Protein AF-A0A914PBW4-F1 (afdb_monomer_lite)

Sequence (146 aa):
MDLYISFDEEKPKYCQKALEAVRTKPTFVVHNIFEIMSKSPESVPECAFHDFKIIKDEEYPVLLEFDNFGETRKHATPEFLMALLLRQHLKAIKKEIGMKSKKIAFTTFDEFSDEEWNRVNMKLTEACEMVKIECEVFDLKKVRKL

Radius of gyration: 16.21 Å; chains: 1; bounding box: 38×40×38 Å

Structure (mmCIF, N/CA/C/O backbone):
data_AF-A0A914PBW4-F1
#
_entry.id   AF-A0A914PBW4-F1
#
loop_
_atom_site.group_PDB
_atom_site.id
_atom_site.type_symbol
_atom_site.label_atom_id
_atom_site.label_alt_id
_atom_site.label_comp_id
_atom_site.label_asym_id
_atom_site.label_entity_id
_atom_site.label_seq_id
_atom_site.pdbx_PDB_ins_code
_atom_site.Cartn_x
_atom_site.Cartn_y
_atom_site.Cartn_z
_atom_site.occupancy
_atom_site.B_iso_or_equiv
_atom_site.auth_seq_id
_atom_site.auth_comp_id
_atom_site.auth_asym_id
_atom_site.auth_atom_id
_atom_site.pdbx_PDB_model_num
ATOM 1 N N . MET A 1 1 ? 1.767 16.314 -12.046 1.00 62.47 1 MET A N 1
ATOM 2 C CA . MET A 1 1 ? 2.012 14.875 -11.874 1.00 62.47 1 MET A CA 1
ATOM 3 C C . MET A 1 1 ? 0.984 14.340 -10.899 1.00 62.47 1 MET A C 1
ATOM 5 O O . MET A 1 1 ? 0.984 14.769 -9.749 1.00 62.47 1 MET A O 1
ATOM 9 N N . ASP A 1 2 ? 0.090 13.479 -11.370 1.00 65.81 2 ASP A N 1
ATOM 10 C CA . ASP A 1 2 ? -0.858 12.759 -10.517 1.00 65.81 2 ASP A CA 1
ATOM 11 C C . ASP A 1 2 ? -0.317 11.357 -10.201 1.00 65.81 2 ASP A C 1
ATOM 13 O O . ASP A 1 2 ? 0.380 10.768 -11.024 1.00 65.81 2 ASP A O 1
ATOM 17 N N . LEU A 1 3 ? -0.656 10.814 -9.030 1.00 67.44 3 LEU A N 1
ATOM 18 C CA . LEU A 1 3 ? -0.360 9.431 -8.651 1.00 67.44 3 LEU A CA 1
ATOM 19 C C . LEU A 1 3 ? -1.657 8.747 -8.209 1.00 67.44 3 LEU A C 1
ATOM 21 O O . LEU A 1 3 ? -2.319 9.218 -7.282 1.00 67.44 3 LEU A O 1
ATOM 25 N N . TYR A 1 4 ? -2.000 7.640 -8.861 1.00 70.19 4 TYR A N 1
ATOM 26 C CA . TYR A 1 4 ? -3.131 6.781 -8.520 1.00 70.19 4 TYR A CA 1
ATOM 27 C C . TYR A 1 4 ? -2.606 5.433 -8.035 1.00 70.19 4 TYR A C 1
ATOM 29 O O . TYR A 1 4 ? -1.750 4.837 -8.681 1.00 70.19 4 TYR A O 1
ATOM 37 N N . ILE A 1 5 ? -3.122 4.947 -6.906 1.00 69.00 5 ILE A N 1
ATOM 38 C CA . ILE A 1 5 ? -2.759 3.639 -6.353 1.00 69.00 5 ILE A CA 1
ATOM 39 C C . ILE A 1 5 ? -4.058 2.852 -6.144 1.00 69.00 5 ILE A C 1
ATOM 41 O O . ILE A 1 5 ? -4.980 3.354 -5.498 1.00 69.00 5 ILE A O 1
ATOM 45 N N . SER A 1 6 ? -4.156 1.655 -6.727 1.00 64.81 6 SER A N 1
ATOM 46 C CA . SER A 1 6 ? -5.321 0.765 -6.636 1.00 64.81 6 SER A CA 1
ATOM 47 C C . SER A 1 6 ? -4.958 -0.570 -5.984 1.00 64.81 6 SER A C 1
ATOM 49 O O . SER A 1 6 ? -3.831 -1.050 -6.102 1.00 64.81 6 SER A O 1
ATOM 51 N N . PHE A 1 7 ? -5.945 -1.176 -5.324 1.00 61.09 7 PHE A N 1
ATOM 52 C CA . PHE A 1 7 ? -5.849 -2.502 -4.707 1.00 61.09 7 PHE A CA 1
ATOM 53 C C . PHE A 1 7 ? -6.410 -3.629 -5.579 1.00 61.09 7 PHE A C 1
ATOM 55 O O . PHE A 1 7 ? -6.274 -4.785 -5.203 1.00 61.09 7 PHE A O 1
ATOM 62 N N . ASP A 1 8 ? -7.105 -3.291 -6.665 1.00 56.06 8 ASP A N 1
ATOM 63 C CA . ASP A 1 8 ? -7.991 -4.216 -7.369 1.00 56.06 8 ASP A CA 1
ATOM 64 C C . ASP A 1 8 ? -8.079 -3.809 -8.851 1.00 56.06 8 ASP A C 1
ATOM 66 O O . ASP A 1 8 ? -8.481 -2.677 -9.160 1.00 56.06 8 ASP A O 1
ATOM 70 N N . GLU A 1 9 ? -7.651 -4.689 -9.760 1.00 51.84 9 GLU A N 1
ATOM 71 C CA . GLU A 1 9 ? -7.796 -4.509 -11.214 1.00 51.84 9 GLU A CA 1
ATOM 72 C C . GLU A 1 9 ? -9.257 -4.662 -11.665 1.00 51.84 9 GLU A C 1
ATOM 74 O O . GLU A 1 9 ? -9.669 -4.034 -12.645 1.00 51.84 9 GLU A O 1
ATOM 79 N N . GLU A 1 10 ? -10.077 -5.405 -10.912 1.00 49.19 10 GLU A N 1
ATOM 80 C CA . GLU A 1 10 ? -11.453 -5.755 -11.280 1.00 49.19 10 GLU A CA 1
ATOM 81 C C . GLU A 1 10 ? -12.468 -4.644 -10.985 1.00 49.19 10 GLU A C 1
ATOM 83 O O . GLU A 1 10 ? -13.655 -4.777 -11.294 1.00 49.19 10 GLU A O 1
ATOM 88 N N . LYS A 1 11 ? -12.031 -3.509 -10.417 1.00 50.69 11 LYS A N 1
ATOM 89 C CA . LYS A 1 11 ? -12.871 -2.316 -10.217 1.00 50.69 11 LYS A CA 1
ATOM 90 C C . LYS A 1 11 ? -12.621 -1.281 -11.314 1.00 50.69 11 LYS A C 1
ATOM 92 O O . LYS A 1 11 ? -11.927 -0.282 -11.081 1.00 50.69 11 LYS A O 1
ATOM 97 N N . PRO A 1 12 ? -13.275 -1.419 -12.485 1.00 48.75 12 PRO A N 1
ATOM 98 C CA . PRO A 1 12 ? -12.999 -0.612 -13.669 1.00 48.75 12 PRO A CA 1
ATOM 99 C C . PRO A 1 12 ? -13.144 0.891 -13.432 1.00 48.75 12 PRO A C 1
ATOM 101 O O . PRO A 1 12 ? -12.457 1.667 -14.076 1.00 48.75 12 PRO A O 1
ATOM 104 N N . LYS A 1 13 ? -13.965 1.345 -12.475 1.00 53.19 13 LYS A N 1
ATOM 105 C CA . LYS A 1 13 ? -14.195 2.782 -12.239 1.00 53.19 13 LYS A CA 1
ATOM 106 C C . LYS A 1 13 ? -12.944 3.551 -11.784 1.00 53.19 13 LYS A C 1
ATOM 108 O O . LYS A 1 13 ? -12.826 4.736 -12.099 1.00 53.19 13 LYS A O 1
ATOM 113 N N . TYR A 1 14 ? -12.040 2.921 -11.028 1.00 51.19 14 TYR A N 1
ATOM 114 C CA . TYR A 1 14 ? -10.806 3.572 -10.563 1.00 51.19 14 TYR A CA 1
ATOM 115 C C . TYR A 1 14 ? -9.692 3.457 -11.603 1.00 51.19 14 TYR A C 1
ATOM 117 O O . TYR A 1 14 ? -9.037 4.459 -11.890 1.00 51.19 14 TYR A O 1
ATOM 125 N N . CYS A 1 15 ? -9.568 2.290 -12.242 1.00 54.06 15 CYS A N 1
ATOM 126 C CA . CYS A 1 15 ? -8.673 2.083 -13.378 1.00 54.06 15 CYS A CA 1
ATOM 127 C C . CYS A 1 15 ? -9.019 3.030 -14.536 1.00 54.06 15 CYS A C 1
ATOM 129 O O . CYS A 1 15 ? -8.145 3.699 -15.064 1.00 54.06 15 CYS A O 1
ATOM 131 N N . GLN A 1 16 ? -10.298 3.196 -14.872 1.00 61.03 16 GLN A N 1
ATOM 132 C CA . GLN A 1 16 ? -10.745 4.033 -15.985 1.00 61.03 16 GLN A CA 1
ATOM 133 C C . GLN A 1 16 ? -10.451 5.520 -15.768 1.00 61.03 16 GLN A C 1
ATOM 135 O O . GLN A 1 16 ? -9.959 6.172 -16.680 1.00 61.03 16 GLN A O 1
ATOM 140 N N . LYS A 1 17 ? -10.663 6.056 -14.559 1.00 63.78 17 LYS A N 1
ATOM 141 C CA . LYS A 1 17 ? -10.291 7.449 -14.253 1.00 63.78 17 LYS A CA 1
ATOM 142 C C . LYS A 1 17 ? -8.786 7.679 -14.311 1.00 63.78 17 LYS A C 1
ATOM 144 O O . LYS A 1 17 ? -8.354 8.725 -14.785 1.00 63.78 17 LYS A O 1
ATOM 149 N N . ALA A 1 18 ? -8.000 6.720 -13.824 1.00 59.03 18 ALA A N 1
ATOM 150 C CA . ALA A 1 18 ? -6.549 6.788 -13.908 1.00 59.03 18 ALA A CA 1
ATOM 151 C C . ALA A 1 18 ? -6.092 6.738 -15.380 1.00 59.03 18 ALA A C 1
ATOM 153 O O . ALA A 1 18 ? -5.335 7.601 -15.810 1.00 59.03 18 ALA A O 1
ATOM 154 N N . LEU A 1 19 ? -6.650 5.824 -16.180 1.00 62.19 19 LEU A N 1
ATOM 155 C CA . LEU A 1 19 ? -6.394 5.695 -17.620 1.00 62.19 19 LEU A CA 1
ATOM 156 C C . LEU A 1 19 ? -6.827 6.935 -18.424 1.00 62.19 19 LEU A C 1
ATOM 158 O O . LEU A 1 19 ? -6.147 7.333 -19.367 1.00 62.19 19 LEU A O 1
ATOM 162 N N . GLU A 1 20 ? -7.939 7.576 -18.060 1.00 68.88 20 GLU A N 1
ATOM 163 C CA . GLU A 1 20 ? -8.378 8.851 -18.645 1.00 68.88 20 GLU A CA 1
ATOM 164 C C . GLU A 1 20 ? -7.439 10.006 -18.259 1.00 68.88 20 GLU A C 1
ATOM 166 O O . GLU A 1 20 ? -7.121 10.857 -19.093 1.00 68.88 20 GLU A O 1
ATOM 171 N N . ALA A 1 21 ? -6.945 10.025 -17.016 1.00 62.31 21 ALA A N 1
ATOM 172 C CA . ALA A 1 21 ? -6.000 11.032 -16.539 1.00 62.31 21 ALA A CA 1
ATOM 173 C C . ALA A 1 21 ? -4.629 10.924 -17.232 1.00 62.31 21 ALA A C 1
ATOM 175 O O . ALA A 1 21 ? -4.088 11.954 -17.637 1.00 62.31 21 ALA A O 1
ATOM 176 N N . VAL A 1 22 ? -4.122 9.705 -17.466 1.00 61.75 22 VAL A N 1
ATOM 177 C CA . VAL A 1 22 ? -2.872 9.445 -18.217 1.00 61.75 22 VAL A CA 1
ATOM 178 C C . VAL A 1 22 ? -2.898 10.091 -19.606 1.00 61.75 22 VAL A C 1
ATOM 180 O O . VAL A 1 22 ? -1.889 10.613 -20.070 1.00 61.75 22 VAL A O 1
ATOM 183 N N . ARG A 1 23 ? -4.067 10.149 -20.258 1.00 64.88 23 ARG A N 1
ATOM 184 C CA . ARG A 1 23 ? -4.215 10.757 -21.595 1.00 64.88 23 ARG A CA 1
ATOM 185 C C . ARG A 1 23 ? -4.149 12.283 -21.606 1.00 64.88 23 ARG A C 1
ATOM 187 O O . ARG A 1 23 ? -3.977 12.867 -22.671 1.00 64.88 23 ARG A O 1
ATOM 194 N N . THR A 1 24 ? -4.354 12.933 -20.464 1.00 68.31 24 THR A N 1
ATOM 195 C CA . THR A 1 24 ? -4.518 14.395 -20.390 1.00 68.31 24 THR A CA 1
ATOM 196 C C . THR A 1 24 ? -3.397 15.090 -19.631 1.00 68.31 24 THR A C 1
ATOM 198 O O . THR A 1 24 ? -3.200 16.292 -19.806 1.00 68.31 24 THR A O 1
ATOM 201 N N . LYS A 1 25 ? -2.647 14.359 -18.800 1.00 68.44 25 LYS A N 1
ATOM 202 C CA . LYS A 1 25 ? -1.523 14.889 -18.026 1.00 68.44 25 LYS A CA 1
ATOM 203 C C . LYS A 1 25 ? -0.590 13.771 -17.541 1.00 68.44 25 LYS A C 1
ATOM 205 O O . LYS A 1 25 ? -1.054 12.647 -17.352 1.00 68.44 25 LYS A O 1
ATOM 210 N N . PRO A 1 26 ? 0.678 14.099 -17.223 1.00 65.50 26 PRO A N 1
ATOM 211 C CA . PRO A 1 26 ? 1.605 13.204 -16.529 1.00 65.50 26 PRO A CA 1
ATOM 212 C C . PRO A 1 26 ? 0.964 12.546 -15.298 1.00 65.50 26 PRO A C 1
ATOM 214 O O . PRO A 1 26 ? 0.709 13.223 -14.291 1.00 65.50 26 PRO A O 1
ATOM 217 N N . THR A 1 27 ? 0.685 11.246 -15.391 1.00 65.50 27 THR A N 1
ATOM 218 C CA . THR A 1 27 ? -0.039 10.472 -14.378 1.00 65.50 27 THR A CA 1
ATOM 219 C C . THR A 1 27 ? 0.627 9.118 -14.208 1.00 65.50 27 THR A C 1
ATOM 221 O O . THR A 1 27 ? 0.804 8.410 -15.185 1.00 65.50 27 THR A O 1
ATOM 224 N N . PHE A 1 28 ? 0.942 8.743 -12.972 1.00 69.50 28 PHE A N 1
ATOM 225 C CA . PHE A 1 28 ? 1.432 7.409 -12.649 1.00 69.50 28 PHE A CA 1
ATOM 226 C C . PHE A 1 28 ? 0.324 6.586 -12.019 1.00 69.50 28 PHE A C 1
ATOM 228 O O . PHE A 1 28 ? -0.430 7.083 -11.176 1.00 69.50 28 PHE A O 1
ATOM 235 N N . VAL A 1 29 ? 0.243 5.320 -12.413 1.00 67.69 29 VAL A N 1
ATOM 236 C CA . VAL A 1 29 ? -0.769 4.395 -11.915 1.00 67.69 29 VAL A CA 1
ATOM 237 C C . VAL A 1 29 ? -0.085 3.148 -11.384 1.00 67.69 29 VAL A C 1
ATOM 239 O O . VAL A 1 29 ? 0.623 2.472 -12.122 1.00 67.69 29 VAL A O 1
ATOM 242 N N . VAL A 1 30 ? -0.294 2.862 -10.101 1.00 73.12 30 VAL A N 1
ATOM 243 C CA . VAL A 1 30 ? 0.216 1.679 -9.404 1.00 73.12 30 VAL A CA 1
ATOM 244 C C . VAL A 1 30 ? -0.960 0.768 -9.082 1.00 73.12 30 VAL A C 1
ATOM 246 O O . VAL A 1 30 ? -1.832 1.129 -8.291 1.00 73.12 30 VAL A O 1
ATOM 249 N N . HIS A 1 31 ? -0.997 -0.401 -9.712 1.00 71.38 31 HIS A N 1
ATOM 250 C CA . HIS A 1 31 ? -2.003 -1.432 -9.460 1.00 71.38 31 HIS A CA 1
ATOM 251 C C . HIS A 1 31 ? -1.413 -2.528 -8.574 1.00 71.38 31 HIS A C 1
ATOM 253 O O . HIS A 1 31 ? -0.195 -2.676 -8.496 1.00 71.38 31 HIS A O 1
ATOM 259 N N . ASN A 1 32 ? -2.289 -3.249 -7.873 1.00 76.12 32 ASN A N 1
ATOM 260 C CA . ASN A 1 32 ? -1.952 -4.419 -7.064 1.00 76.12 32 ASN A CA 1
ATOM 261 C C . ASN A 1 32 ? -0.749 -4.202 -6.136 1.00 76.12 32 ASN A C 1
ATOM 263 O O . ASN A 1 32 ? 0.169 -5.014 -6.066 1.00 76.12 32 ASN A O 1
ATOM 267 N N . ILE A 1 33 ? -0.758 -3.112 -5.362 1.00 80.50 33 ILE A N 1
ATOM 268 C CA . ILE A 1 33 ? 0.346 -2.804 -4.437 1.00 80.50 33 ILE A CA 1
ATOM 269 C C . ILE A 1 33 ? 0.648 -3.961 -3.463 1.00 80.50 33 ILE A C 1
ATOM 271 O O . ILE A 1 33 ? 1.796 -4.157 -3.085 1.00 80.50 33 ILE A O 1
ATOM 275 N N . PHE A 1 34 ? -0.350 -4.777 -3.106 1.00 83.44 34 PHE A N 1
ATOM 276 C CA . PHE A 1 34 ? -0.158 -5.998 -2.316 1.00 83.44 34 PHE A CA 1
ATOM 277 C C . PHE A 1 34 ? 0.682 -7.062 -3.023 1.00 83.44 34 PHE A C 1
ATOM 279 O O . PHE A 1 34 ? 1.516 -7.694 -2.382 1.00 83.44 34 PHE A O 1
ATOM 286 N N . GLU A 1 35 ? 0.501 -7.226 -4.329 1.00 80.94 35 GLU A N 1
ATOM 287 C CA . GLU A 1 35 ? 1.301 -8.130 -5.149 1.00 80.94 35 GLU A CA 1
ATOM 288 C C . GLU A 1 35 ? 2.747 -7.631 -5.236 1.00 80.94 35 GLU A C 1
ATOM 290 O O . GLU A 1 35 ? 3.684 -8.375 -4.965 1.00 80.94 35 GLU A O 1
ATOM 295 N N . ILE A 1 36 ? 2.951 -6.332 -5.471 1.00 81.06 36 ILE A N 1
ATOM 296 C CA . ILE A 1 36 ? 4.294 -5.727 -5.450 1.00 81.06 36 ILE A CA 1
ATOM 297 C C . ILE A 1 36 ? 4.959 -5.919 -4.074 1.00 81.06 36 ILE A C 1
ATOM 299 O O . ILE A 1 36 ? 6.158 -6.184 -3.967 1.00 81.06 36 ILE A O 1
ATOM 303 N N . MET A 1 37 ? 4.188 -5.805 -2.990 1.00 86.19 37 MET A N 1
ATOM 304 C CA . MET A 1 37 ? 4.687 -6.035 -1.637 1.00 86.19 37 MET A CA 1
ATOM 305 C C . MET A 1 37 ? 5.030 -7.509 -1.363 1.00 86.19 37 MET A C 1
ATOM 307 O O . MET A 1 37 ? 5.964 -7.755 -0.597 1.00 86.19 37 MET A O 1
ATOM 311 N N . SER A 1 38 ? 4.336 -8.465 -1.986 1.00 85.12 38 SER A N 1
ATOM 312 C CA . SER A 1 38 ? 4.532 -9.902 -1.758 1.00 85.12 38 SER A CA 1
ATOM 313 C C . SER A 1 38 ? 5.723 -10.494 -2.518 1.00 85.12 38 SER A C 1
ATOM 315 O O . SER A 1 38 ? 6.365 -11.443 -2.046 1.00 85.12 38 SER A O 1
ATOM 317 N N . LYS A 1 39 ? 6.078 -9.917 -3.670 1.00 79.25 39 LYS A N 1
ATOM 318 C CA . LYS A 1 39 ? 7.185 -10.406 -4.499 1.00 79.25 39 LYS A CA 1
ATOM 319 C C . LYS A 1 39 ? 8.565 -10.044 -3.947 1.00 79.25 39 LYS A C 1
ATOM 321 O O . LYS A 1 39 ? 8.765 -9.048 -3.248 1.00 79.25 39 LYS A O 1
ATOM 326 N N . SER A 1 40 ? 9.530 -10.904 -4.271 1.00 71.81 40 SER A N 1
ATOM 327 C CA . SER A 1 40 ? 10.953 -10.603 -4.108 1.00 71.81 40 SER A CA 1
ATOM 328 C C . SER A 1 40 ? 11.415 -9.690 -5.253 1.00 71.81 40 SER A C 1
ATOM 330 O O . SER A 1 40 ? 10.803 -9.712 -6.321 1.00 71.81 40 SER A O 1
ATOM 332 N N . PRO A 1 41 ? 12.520 -8.946 -5.095 1.00 65.19 41 PRO A N 1
ATOM 333 C CA . PRO A 1 41 ? 13.069 -8.052 -6.131 1.00 65.19 41 PRO A CA 1
ATOM 334 C C . PRO A 1 41 ? 13.260 -8.685 -7.504 1.00 65.19 41 PRO A C 1
ATOM 336 O O . PRO A 1 41 ? 13.210 -8.022 -8.533 1.00 65.19 41 PRO A O 1
ATOM 339 N N . GLU A 1 42 ? 13.555 -9.978 -7.507 1.00 62.66 42 GLU A N 1
ATOM 340 C CA . GLU A 1 42 ? 13.875 -10.763 -8.695 1.00 62.66 42 GLU A CA 1
ATOM 341 C C . GLU A 1 42 ? 12.630 -11.349 -9.358 1.00 62.66 42 GLU A C 1
ATOM 343 O O . GLU A 1 42 ? 12.696 -11.758 -10.511 1.00 62.66 42 GLU A O 1
ATOM 348 N N . SER A 1 43 ? 11.512 -11.393 -8.629 1.00 65.38 43 SER A N 1
ATOM 349 C CA . SER A 1 43 ? 10.252 -11.993 -9.066 1.00 65.38 43 SER A CA 1
ATOM 350 C C . SER A 1 43 ? 9.149 -10.971 -9.310 1.00 65.38 43 SER A C 1
ATOM 352 O O . SER A 1 43 ? 8.040 -11.376 -9.654 1.00 65.38 43 SER A O 1
ATOM 354 N N . VAL A 1 44 ? 9.421 -9.669 -9.145 1.00 61.28 44 VAL A N 1
ATOM 355 C CA . VAL A 1 44 ? 8.453 -8.651 -9.554 1.00 61.28 44 VAL A CA 1
ATOM 356 C C . VAL A 1 44 ? 8.437 -8.627 -11.084 1.00 61.28 44 VAL A C 1
ATOM 358 O O . VAL A 1 44 ? 9.472 -8.319 -11.681 1.00 61.28 44 VAL A O 1
ATOM 361 N N . PRO A 1 45 ? 7.322 -8.997 -11.738 1.00 53.91 45 PRO A N 1
ATOM 362 C CA . PRO A 1 45 ? 7.255 -8.969 -13.190 1.00 53.91 45 PRO A CA 1
ATOM 363 C C . PRO A 1 45 ? 7.528 -7.548 -13.696 1.00 53.91 45 PRO A C 1
ATOM 365 O O . PRO A 1 45 ? 7.139 -6.570 -13.050 1.00 53.91 45 PRO A O 1
ATOM 368 N N . GLU A 1 46 ? 8.160 -7.428 -14.868 1.00 49.25 46 GLU A N 1
ATOM 369 C CA . GLU A 1 46 ? 8.091 -6.203 -15.671 1.00 49.25 46 GLU A CA 1
ATOM 370 C C . GLU A 1 46 ? 6.619 -6.001 -16.042 1.00 49.25 46 GLU A C 1
ATOM 372 O O . GLU A 1 46 ? 6.110 -6.524 -17.032 1.00 49.25 46 GLU A O 1
ATOM 377 N N . CYS A 1 47 ? 5.880 -5.357 -15.149 1.00 43.00 47 CYS A N 1
ATOM 378 C CA . CYS A 1 47 ? 4.444 -5.251 -15.266 1.00 43.00 47 CYS A CA 1
ATOM 379 C C . CYS A 1 47 ? 4.137 -4.228 -16.367 1.00 43.00 47 CYS A C 1
ATOM 381 O O . CYS A 1 47 ? 4.459 -3.046 -16.253 1.00 43.00 47 CYS A O 1
ATOM 383 N N . ALA A 1 48 ? 3.537 -4.702 -17.459 1.00 38.09 48 ALA A N 1
ATOM 384 C CA . ALA A 1 48 ? 3.351 -3.960 -18.707 1.00 38.09 48 ALA A CA 1
ATOM 385 C C . ALA A 1 48 ? 2.370 -2.768 -18.617 1.00 38.09 48 ALA A C 1
ATOM 387 O O . ALA A 1 48 ? 2.184 -2.055 -19.601 1.00 38.09 48 ALA A O 1
ATOM 388 N N . PHE A 1 49 ? 1.735 -2.547 -17.461 1.00 42.69 49 PHE A N 1
ATOM 389 C CA . PHE A 1 49 ? 0.665 -1.559 -17.263 1.00 42.69 49 PHE A CA 1
ATOM 390 C C . PHE A 1 49 ? 1.092 -0.313 -16.478 1.00 42.69 49 PHE A C 1
ATOM 392 O O . PHE A 1 49 ? 0.249 0.431 -15.970 1.00 42.69 49 PHE A O 1
ATOM 399 N N . HIS A 1 50 ? 2.394 -0.071 -16.358 1.00 51.47 50 HIS A N 1
ATOM 400 C CA . HIS A 1 50 ? 2.918 0.919 -15.434 1.00 51.47 50 HIS A CA 1
ATOM 401 C C . HIS A 1 50 ? 3.870 1.893 -16.120 1.00 51.47 50 HIS A C 1
ATOM 403 O O . HIS A 1 50 ? 4.928 1.507 -16.601 1.00 51.47 50 HIS A O 1
ATOM 409 N N . ASP A 1 51 ? 3.544 3.185 -16.063 1.00 59.38 51 ASP A N 1
ATOM 410 C CA . ASP A 1 51 ? 4.468 4.278 -16.402 1.00 59.38 51 ASP A CA 1
ATOM 411 C C . ASP A 1 51 ? 5.627 4.401 -15.381 1.00 59.38 51 ASP A C 1
ATOM 413 O O . ASP A 1 51 ? 6.269 5.440 -15.282 1.00 59.38 51 ASP A O 1
ATOM 417 N N . PHE A 1 52 ? 5.899 3.374 -14.571 1.00 60.47 52 PHE A N 1
ATOM 418 C CA . PHE A 1 52 ? 7.022 3.344 -13.640 1.00 60.47 52 PHE A CA 1
ATOM 419 C C . PHE A 1 52 ? 7.917 2.143 -13.920 1.00 60.47 52 PHE A C 1
ATOM 421 O O . PHE A 1 52 ? 7.458 1.054 -14.262 1.00 60.47 52 PHE A O 1
ATOM 428 N N . LYS A 1 53 ? 9.217 2.339 -13.728 1.00 64.50 53 LYS A N 1
ATOM 429 C CA . LYS A 1 53 ? 10.211 1.280 -13.823 1.00 64.50 53 LYS A CA 1
ATOM 430 C C . LYS A 1 53 ? 10.486 0.731 -12.433 1.00 64.50 53 LYS A C 1
ATOM 432 O O . LYS A 1 53 ? 10.720 1.491 -11.500 1.00 64.50 53 LYS A O 1
ATOM 437 N N . ILE A 1 54 ? 10.505 -0.587 -12.290 1.00 65.50 54 ILE A N 1
ATOM 438 C CA . ILE A 1 54 ? 11.041 -1.199 -11.077 1.00 65.50 54 ILE A CA 1
ATOM 439 C C . ILE A 1 54 ? 12.559 -1.176 -11.198 1.00 65.50 54 ILE A C 1
ATOM 441 O O . ILE A 1 54 ? 13.129 -1.718 -12.147 1.00 65.50 54 ILE A O 1
ATOM 445 N N . ILE A 1 55 ? 13.213 -0.522 -10.251 1.00 62.47 55 ILE A N 1
ATOM 446 C CA . ILE A 1 55 ? 14.664 -0.513 -10.144 1.00 62.47 55 ILE A CA 1
ATOM 447 C C . ILE A 1 55 ? 15.083 -1.231 -8.865 1.00 62.47 55 ILE A C 1
ATOM 449 O O . ILE A 1 55 ? 14.388 -1.207 -7.846 1.00 62.47 55 ILE A O 1
ATOM 453 N N . LYS A 1 56 ? 16.225 -1.905 -8.962 1.00 60.81 56 LYS A N 1
ATOM 454 C CA . LYS A 1 56 ? 16.895 -2.530 -7.829 1.00 60.81 56 LYS A CA 1
ATOM 455 C C . LYS A 1 56 ? 17.857 -1.509 -7.244 1.00 60.81 56 LYS A C 1
ATOM 457 O O . LYS A 1 56 ? 18.634 -0.921 -7.994 1.00 60.81 56 LYS A O 1
ATOM 462 N N . ASP A 1 57 ? 17.795 -1.328 -5.939 1.00 63.94 57 ASP A N 1
ATOM 463 C CA . ASP A 1 57 ? 18.725 -0.506 -5.181 1.00 63.94 57 ASP A CA 1
ATOM 464 C C . ASP A 1 57 ? 19.337 -1.363 -4.068 1.00 63.94 57 ASP A C 1
ATOM 466 O O . ASP A 1 57 ? 18.706 -2.308 -3.590 1.00 63.94 57 ASP A O 1
ATOM 470 N N . GLU A 1 58 ? 20.600 -1.107 -3.723 1.00 56.03 58 GLU A N 1
ATOM 471 C CA . GLU A 1 58 ? 21.322 -1.918 -2.731 1.00 56.03 58 GLU A CA 1
ATOM 472 C C . GLU A 1 58 ? 20.704 -1.797 -1.330 1.00 56.03 58 GLU A C 1
ATOM 474 O O . GLU A 1 58 ? 20.783 -2.739 -0.542 1.00 56.03 58 GLU A O 1
ATOM 479 N N . GLU A 1 59 ? 20.062 -0.665 -1.035 1.00 55.44 59 GLU A N 1
ATOM 480 C CA . GLU A 1 59 ? 19.384 -0.398 0.231 1.00 55.44 59 GLU A CA 1
ATOM 481 C C . GLU A 1 59 ? 17.901 -0.802 0.168 1.00 55.44 59 GLU A C 1
ATOM 483 O O . GLU A 1 59 ? 17.348 -1.279 1.162 1.00 55.44 59 GLU A O 1
ATOM 488 N N . TYR A 1 60 ? 17.269 -0.688 -1.009 1.00 55.62 60 TYR A N 1
ATOM 489 C CA . TYR A 1 60 ? 15.843 -0.969 -1.192 1.00 55.62 60 TYR A CA 1
ATOM 490 C C . TYR A 1 60 ? 15.569 -2.062 -2.241 1.00 55.62 60 TYR A C 1
ATOM 492 O O . TYR A 1 60 ? 15.713 -1.835 -3.447 1.00 55.62 60 TYR A O 1
ATOM 500 N N . PRO A 1 61 ? 15.059 -3.235 -1.813 1.00 57.75 61 PRO A N 1
ATOM 501 C CA . PRO A 1 61 ? 14.847 -4.383 -2.691 1.00 57.75 61 PRO A CA 1
ATOM 502 C C . PRO A 1 61 ? 13.880 -4.097 -3.857 1.00 57.75 61 PRO A C 1
ATOM 504 O O . PRO A 1 61 ? 14.037 -4.650 -4.943 1.00 57.75 61 PRO A O 1
ATOM 507 N N . VAL A 1 62 ? 12.882 -3.231 -3.662 1.00 64.19 62 VAL A N 1
ATOM 508 C CA . VAL A 1 62 ? 11.935 -2.826 -4.711 1.00 64.19 62 VAL A CA 1
ATOM 509 C C . VAL A 1 62 ? 11.747 -1.315 -4.643 1.00 64.19 62 VAL A C 1
ATOM 511 O O . VAL A 1 62 ? 11.136 -0.814 -3.701 1.00 64.19 62 VAL A O 1
ATOM 514 N N . LEU A 1 63 ? 12.231 -0.594 -5.655 1.00 65.38 63 LEU A N 1
ATOM 515 C CA . LEU A 1 63 ? 11.962 0.830 -5.840 1.00 65.38 63 LEU A CA 1
ATOM 516 C C . LEU A 1 63 ? 11.182 1.059 -7.128 1.00 65.38 63 LEU A C 1
ATOM 518 O O . LEU A 1 63 ? 11.505 0.524 -8.186 1.00 65.38 63 LEU A O 1
ATOM 522 N N . LEU A 1 64 ? 10.160 1.898 -7.027 1.00 72.69 64 LEU A N 1
ATOM 523 C CA . LEU A 1 64 ? 9.343 2.338 -8.145 1.00 72.69 64 LEU A CA 1
ATOM 524 C C . LEU A 1 64 ? 9.914 3.670 -8.635 1.00 72.69 64 LEU A C 1
ATOM 526 O O . LEU A 1 64 ? 9.818 4.678 -7.936 1.00 72.69 64 LEU A O 1
ATOM 530 N N . GLU A 1 65 ? 10.570 3.656 -9.793 1.00 70.56 65 GLU A N 1
ATOM 531 C CA . GLU A 1 65 ? 11.100 4.830 -10.487 1.00 70.56 65 GLU A CA 1
ATOM 532 C C . GLU A 1 65 ? 10.023 5.436 -11.390 1.00 70.56 65 GLU A C 1
ATOM 534 O O . GLU A 1 65 ? 9.524 4.792 -12.310 1.00 70.56 65 GLU A O 1
ATOM 539 N N . PHE A 1 66 ? 9.698 6.699 -11.145 1.00 71.19 66 PHE A N 1
ATOM 540 C CA . PHE A 1 66 ? 8.733 7.482 -11.905 1.00 71.19 66 PHE A CA 1
ATOM 541 C C . PHE A 1 66 ? 9.485 8.499 -12.775 1.00 71.19 66 PHE A C 1
ATOM 543 O O . PHE A 1 66 ? 10.216 9.343 -12.241 1.00 71.19 66 PHE A O 1
ATOM 550 N N . ASP A 1 67 ? 9.322 8.433 -14.101 1.00 64.62 67 ASP A N 1
ATOM 551 C CA . ASP A 1 67 ? 9.956 9.373 -15.037 1.00 64.62 67 ASP A CA 1
ATOM 552 C C . ASP A 1 67 ? 9.127 10.655 -15.190 1.00 64.62 67 ASP A C 1
ATOM 554 O O . ASP A 1 67 ? 8.104 10.694 -15.872 1.00 64.62 67 ASP A O 1
ATOM 558 N N . ASN A 1 68 ? 9.569 11.742 -14.559 1.00 63.19 68 ASN A N 1
ATOM 559 C CA . ASN A 1 68 ? 8.929 13.047 -14.696 1.00 63.19 68 ASN A CA 1
ATOM 560 C C . ASN A 1 68 ? 9.380 13.770 -15.981 1.00 63.19 68 ASN A C 1
ATOM 562 O O . ASN A 1 68 ? 9.995 14.832 -15.895 1.00 63.19 68 ASN A O 1
ATOM 566 N N . PHE A 1 69 ? 9.092 13.190 -17.152 1.00 59.31 69 PHE A N 1
ATOM 567 C CA . PHE A 1 69 ? 9.230 13.819 -18.477 1.00 59.31 69 PHE A CA 1
ATOM 568 C C . PHE A 1 69 ? 10.555 14.583 -18.680 1.00 59.31 69 PHE A C 1
ATOM 570 O O . PHE A 1 69 ? 10.570 15.709 -19.173 1.00 59.31 69 PHE A O 1
ATOM 577 N N . GLY A 1 70 ? 11.680 13.972 -18.293 1.00 58.75 70 GLY A N 1
ATOM 578 C CA . GLY A 1 70 ? 13.016 14.541 -18.507 1.00 58.75 70 GLY A CA 1
ATOM 579 C C . GLY A 1 70 ? 13.512 15.534 -17.448 1.00 58.75 70 GLY A C 1
ATOM 580 O O . GLY A 1 70 ? 14.613 16.056 -17.602 1.00 58.75 70 GLY A O 1
ATOM 581 N N . GLU A 1 71 ? 12.763 15.782 -16.366 1.00 60.19 71 GLU A N 1
ATOM 582 C CA . GLU A 1 71 ? 13.183 16.723 -15.315 1.00 60.19 71 GLU A CA 1
ATOM 583 C C . GLU A 1 71 ? 13.907 16.048 -14.142 1.00 60.19 71 GLU A C 1
ATOM 585 O O . GLU A 1 71 ? 14.996 16.470 -13.754 1.00 60.19 71 GLU A O 1
ATOM 590 N N . THR A 1 72 ? 13.319 15.022 -13.515 1.00 62.69 72 THR A N 1
ATOM 591 C CA . THR A 1 72 ? 13.940 14.312 -12.378 1.00 62.69 72 THR A CA 1
ATOM 592 C C . THR A 1 72 ? 13.242 12.978 -12.138 1.00 62.69 72 THR A C 1
ATOM 594 O O . THR A 1 72 ? 12.021 12.938 -11.980 1.00 62.69 72 THR A O 1
ATOM 597 N N . ARG A 1 73 ? 14.010 11.889 -12.059 1.00 66.75 73 ARG A N 1
ATOM 598 C CA . ARG A 1 73 ? 13.493 10.579 -11.648 1.00 66.75 73 ARG A CA 1
ATOM 599 C C . ARG A 1 73 ? 13.169 10.611 -10.161 1.00 66.75 73 ARG A C 1
ATOM 601 O O . ARG A 1 73 ? 13.964 11.100 -9.361 1.00 66.75 73 ARG A O 1
ATOM 608 N N . LYS A 1 74 ? 11.983 10.132 -9.795 1.00 72.94 74 LYS A N 1
ATOM 609 C CA . LYS A 1 74 ? 11.580 9.988 -8.392 1.00 72.94 74 LYS A CA 1
ATOM 610 C C . LYS A 1 74 ? 11.463 8.522 -8.049 1.00 72.94 74 LYS A C 1
ATOM 612 O O . LYS A 1 74 ? 11.022 7.741 -8.882 1.00 72.94 74 LYS A O 1
ATOM 617 N N . HIS A 1 75 ? 11.801 8.185 -6.815 1.00 77.12 75 HIS A N 1
ATOM 618 C CA . HIS A 1 75 ? 11.730 6.822 -6.313 1.00 77.12 75 HIS A CA 1
ATOM 619 C C . HIS A 1 75 ? 10.746 6.753 -5.153 1.00 77.12 75 HIS A C 1
ATOM 621 O O . HIS A 1 75 ? 10.690 7.665 -4.325 1.00 77.12 75 HIS A O 1
ATOM 627 N N . ALA A 1 76 ? 9.962 5.683 -5.102 1.00 81.62 76 ALA A N 1
ATOM 628 C CA . ALA A 1 76 ? 9.164 5.345 -3.935 1.00 81.62 76 ALA A CA 1
ATOM 629 C C . ALA A 1 76 ? 9.255 3.854 -3.652 1.00 81.62 76 ALA A C 1
ATOM 631 O O . ALA A 1 76 ? 9.247 3.038 -4.575 1.00 81.62 76 ALA A O 1
ATOM 632 N N . THR A 1 77 ? 9.275 3.504 -2.373 1.00 86.7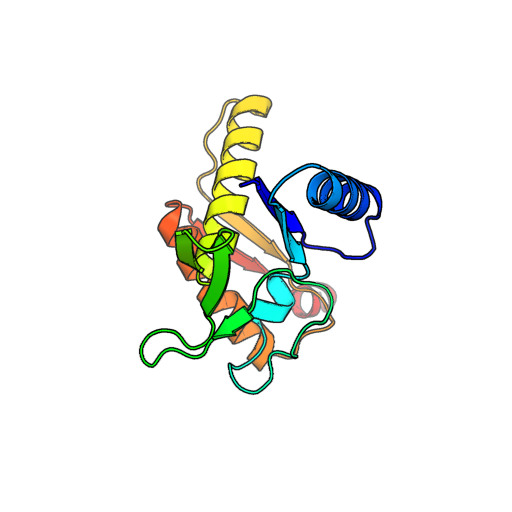5 77 THR A N 1
ATOM 633 C CA . THR A 1 77 ? 9.109 2.120 -1.953 1.00 86.75 77 THR A CA 1
ATOM 634 C C . THR A 1 77 ? 7.620 1.748 -1.896 1.00 86.75 77 THR A C 1
ATOM 636 O O . THR A 1 77 ? 6.760 2.630 -1.740 1.00 86.75 77 THR A O 1
ATOM 639 N N . PRO A 1 78 ? 7.269 0.456 -2.023 1.00 86.75 78 PRO A N 1
ATOM 640 C CA . PRO A 1 78 ? 5.887 -0.003 -1.911 1.00 86.75 78 PRO A CA 1
ATOM 641 C C . PRO A 1 78 ? 5.210 0.395 -0.590 1.00 86.75 78 PRO A C 1
ATOM 643 O O . PRO A 1 78 ? 4.057 0.831 -0.589 1.00 86.75 78 PRO A O 1
ATOM 6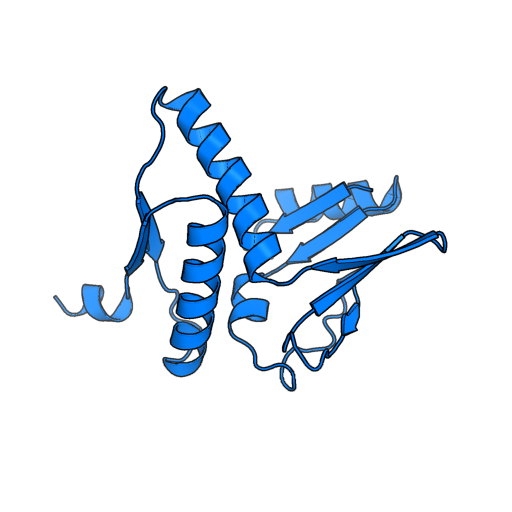46 N N . GLU A 1 79 ? 5.923 0.306 0.532 1.00 89.69 79 GLU A N 1
ATOM 647 C CA . GLU A 1 79 ? 5.428 0.691 1.855 1.00 89.69 79 GLU A CA 1
ATOM 648 C C . GLU A 1 79 ? 5.201 2.205 1.977 1.00 89.69 79 GLU A C 1
ATOM 650 O O . GLU A 1 79 ? 4.209 2.629 2.572 1.00 89.69 79 GLU A O 1
ATOM 655 N N . PHE A 1 80 ? 6.022 3.041 1.331 1.00 90.38 80 PHE A N 1
ATOM 656 C CA . PHE A 1 80 ? 5.764 4.482 1.267 1.00 90.38 80 PHE A CA 1
ATOM 657 C C . PHE A 1 80 ? 4.477 4.793 0.491 1.00 90.38 80 PHE A C 1
ATOM 659 O O . PHE A 1 80 ? 3.660 5.613 0.924 1.00 90.38 80 PHE A O 1
ATOM 666 N N . LEU A 1 81 ? 4.252 4.116 -0.638 1.00 87.50 81 LEU A N 1
ATOM 667 C CA . LEU A 1 81 ? 3.005 4.255 -1.393 1.00 87.50 81 LEU A CA 1
ATOM 668 C C . LEU A 1 81 ? 1.789 3.804 -0.577 1.00 87.50 81 LEU A C 1
ATOM 670 O O . LEU A 1 81 ? 0.760 4.487 -0.561 1.00 87.50 81 LEU A O 1
ATOM 674 N N . MET A 1 82 ? 1.920 2.699 0.158 1.00 90.62 82 MET A N 1
ATOM 675 C CA . MET A 1 82 ? 0.897 2.250 1.096 1.00 90.62 82 MET A CA 1
ATOM 676 C C . MET A 1 82 ? 0.646 3.290 2.196 1.00 90.62 82 MET A C 1
ATOM 678 O O . MET A 1 82 ? -0.505 3.603 2.495 1.00 90.62 82 MET A O 1
ATOM 682 N N . ALA A 1 83 ? 1.690 3.899 2.760 1.00 92.00 83 ALA A N 1
ATOM 683 C CA . ALA A 1 83 ? 1.558 4.946 3.769 1.00 92.00 83 ALA A CA 1
ATOM 684 C C . ALA A 1 83 ? 0.780 6.166 3.239 1.00 92.00 83 ALA A C 1
ATOM 686 O O . ALA A 1 83 ? -0.065 6.725 3.946 1.00 92.00 83 ALA A O 1
ATOM 687 N N . LEU A 1 84 ? 0.998 6.566 1.980 1.00 89.69 84 LEU A N 1
ATOM 688 C CA . LEU A 1 84 ? 0.218 7.631 1.338 1.00 89.69 84 LEU A CA 1
ATOM 689 C C . LEU A 1 84 ? -1.272 7.275 1.247 1.00 89.69 84 LEU A C 1
ATOM 691 O O . LEU A 1 84 ? -2.120 8.097 1.619 1.00 89.69 84 LEU A O 1
ATOM 695 N N . LEU A 1 85 ? -1.588 6.049 0.821 1.00 87.12 85 LEU A N 1
ATOM 696 C CA . LEU A 1 85 ? -2.962 5.546 0.784 1.00 87.12 85 LEU A CA 1
ATOM 697 C C . LEU A 1 85 ? -3.600 5.527 2.173 1.00 87.12 85 LEU A C 1
ATOM 699 O O . LEU A 1 85 ? -4.694 6.065 2.367 1.00 87.12 85 LEU A O 1
ATOM 703 N N . LEU A 1 86 ? -2.904 4.975 3.167 1.00 91.06 86 LEU A N 1
ATOM 704 C CA . LEU A 1 86 ? -3.385 4.925 4.544 1.00 91.06 86 LEU A CA 1
ATOM 705 C C . LEU A 1 86 ? -3.678 6.322 5.072 1.00 91.06 86 LEU A C 1
ATOM 707 O O . LEU A 1 86 ? -4.745 6.564 5.633 1.00 91.06 86 LEU A O 1
ATOM 711 N N . ARG A 1 87 ? -2.791 7.286 4.826 1.00 92.25 87 ARG A 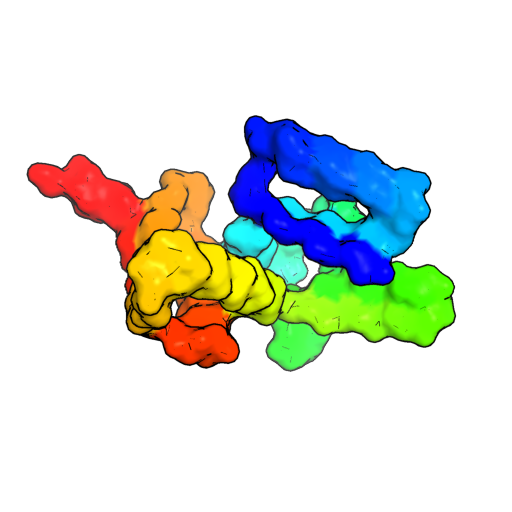N 1
ATOM 712 C CA . ARG A 1 87 ? -3.002 8.678 5.230 1.00 92.25 87 ARG A CA 1
ATOM 713 C C . ARG A 1 87 ? -4.275 9.268 4.623 1.00 92.25 87 ARG A C 1
ATOM 715 O O . ARG A 1 87 ? -5.002 9.983 5.319 1.00 92.25 87 ARG A O 1
ATOM 722 N N . GLN A 1 88 ? -4.555 8.980 3.351 1.00 88.62 88 GLN A N 1
ATOM 723 C CA . GLN A 1 88 ? -5.772 9.431 2.678 1.00 88.62 88 GLN A CA 1
ATOM 724 C C . GLN A 1 88 ? -7.023 8.802 3.301 1.00 88.62 88 GLN A C 1
ATOM 726 O O . GLN A 1 88 ? -7.962 9.529 3.639 1.00 88.62 88 GLN A O 1
ATOM 731 N N . HIS A 1 89 ? -7.021 7.485 3.514 1.00 88.88 89 HIS A N 1
ATOM 732 C CA . HIS A 1 89 ? -8.134 6.776 4.145 1.00 88.88 89 HIS A CA 1
ATOM 733 C C . HIS A 1 89 ? -8.378 7.251 5.579 1.00 88.88 89 HIS A C 1
ATOM 735 O O . HIS A 1 89 ? -9.509 7.567 5.935 1.00 88.88 89 HIS A O 1
ATOM 741 N N . LEU A 1 90 ? -7.329 7.408 6.386 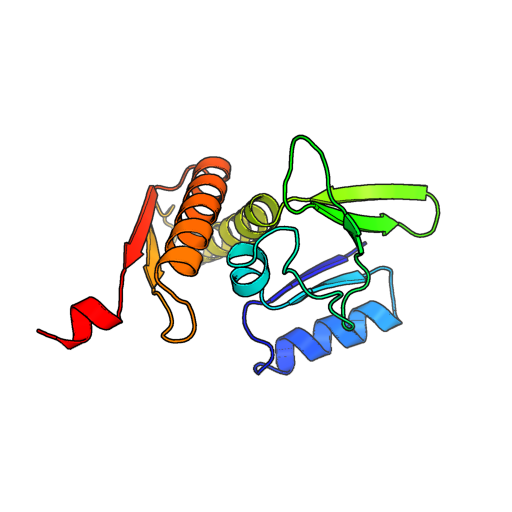1.00 90.62 90 LEU A N 1
ATOM 742 C CA . LEU A 1 90 ? -7.433 7.913 7.756 1.00 90.62 90 LEU A CA 1
ATOM 743 C C . LEU A 1 90 ? -7.973 9.343 7.810 1.00 90.62 90 LEU A C 1
ATOM 745 O O . LEU A 1 90 ? -8.751 9.680 8.705 1.00 90.62 90 LEU A O 1
ATOM 749 N N . LYS A 1 91 ? -7.608 10.190 6.840 1.00 91.88 91 LYS A N 1
ATOM 750 C CA . LYS A 1 91 ? -8.175 11.537 6.711 1.00 91.88 91 LYS A CA 1
ATOM 751 C C . LYS A 1 91 ? -9.664 11.486 6.364 1.00 91.88 91 LYS A C 1
ATOM 753 O O . LYS A 1 91 ? -10.428 12.253 6.946 1.00 91.88 91 LYS A O 1
ATOM 758 N N . ALA A 1 92 ? -10.070 10.600 5.454 1.00 88.94 92 ALA A N 1
ATOM 759 C CA . ALA A 1 92 ? -11.474 10.402 5.102 1.00 88.94 92 ALA A CA 1
ATOM 760 C C . ALA A 1 92 ? -12.279 9.881 6.303 1.00 88.94 92 ALA A C 1
ATOM 762 O O . ALA A 1 92 ? -13.276 10.489 6.669 1.00 88.94 92 ALA A O 1
ATOM 763 N N . ILE A 1 93 ? -11.787 8.853 6.997 1.00 89.88 93 ILE A N 1
ATOM 764 C CA . ILE A 1 93 ? -12.409 8.309 8.212 1.00 89.88 93 ILE A CA 1
ATOM 765 C C . ILE A 1 93 ? -12.558 9.396 9.279 1.00 89.88 93 ILE A C 1
ATOM 767 O O . ILE A 1 93 ? -13.642 9.572 9.825 1.00 89.88 93 ILE A O 1
ATOM 771 N N . LYS A 1 94 ? -11.507 10.183 9.543 1.00 92.62 94 LYS A N 1
ATOM 772 C CA . LYS A 1 94 ? -11.586 11.296 10.498 1.00 92.62 94 LYS A CA 1
ATOM 773 C C . LYS A 1 94 ? -12.627 12.336 10.091 1.00 92.62 94 LYS A C 1
ATOM 775 O O . LYS A 1 94 ? -13.278 12.898 10.964 1.00 92.62 94 LYS A O 1
ATOM 780 N N . LYS A 1 95 ? -12.758 12.620 8.794 1.00 94.50 95 LYS A N 1
ATOM 781 C CA . LYS A 1 95 ? -13.743 13.575 8.280 1.00 94.50 95 LYS A CA 1
ATOM 782 C C . LYS A 1 95 ? -15.173 13.066 8.477 1.00 94.50 95 LYS A C 1
ATOM 784 O O . LYS A 1 95 ? -16.009 13.836 8.926 1.00 94.50 95 LYS A O 1
ATOM 789 N N . GLU A 1 96 ? -15.426 11.801 8.158 1.00 94.06 96 GLU A N 1
ATOM 790 C CA . GLU A 1 96 ? -16.772 11.217 8.197 1.00 94.06 96 GLU A CA 1
ATOM 791 C C . GLU A 1 96 ? -17.211 10.836 9.621 1.00 94.06 96 GLU A C 1
ATOM 793 O O . GLU A 1 96 ? -18.343 11.090 10.011 1.00 94.06 96 GLU A O 1
ATOM 798 N N . ILE A 1 97 ? -16.312 10.261 10.424 1.00 93.56 97 ILE A N 1
ATOM 799 C CA . ILE A 1 97 ? -16.614 9.776 11.783 1.00 93.56 97 ILE A CA 1
ATOM 800 C C . ILE A 1 97 ? -16.325 10.850 12.849 1.00 93.56 97 ILE A C 1
ATOM 802 O O . ILE A 1 97 ? -16.811 10.774 13.973 1.00 93.56 97 ILE A O 1
ATOM 806 N N . GLY A 1 98 ? -15.510 11.862 12.533 1.00 93.69 98 GLY A N 1
ATOM 807 C CA . GLY A 1 98 ? -15.102 12.908 13.480 1.00 93.69 98 GLY A CA 1
ATOM 808 C C . GLY A 1 98 ? -13.991 12.489 14.451 1.00 93.69 98 GLY A C 1
ATOM 809 O O . GLY A 1 98 ? -13.570 13.285 15.290 1.00 93.69 98 GLY A O 1
ATOM 810 N N . MET A 1 99 ? -13.469 11.262 14.340 1.00 90.50 99 MET A N 1
ATOM 811 C CA . MET A 1 99 ? -12.469 10.706 15.258 1.00 90.50 99 MET A CA 1
ATOM 812 C C . MET A 1 99 ? -11.198 10.266 14.532 1.00 90.50 99 MET A C 1
ATOM 814 O O . MET A 1 99 ? -11.233 9.771 13.409 1.00 90.50 99 MET A O 1
ATOM 818 N N . LYS A 1 100 ? -10.043 10.430 15.188 1.00 90.31 100 LYS A N 1
ATOM 819 C CA . LYS A 1 100 ? -8.770 9.907 14.677 1.00 90.31 100 LYS A CA 1
ATOM 820 C C . LYS A 1 100 ? -8.669 8.414 15.005 1.00 90.31 100 LYS A C 1
ATOM 822 O O . LYS A 1 100 ? -8.650 8.062 16.184 1.00 90.31 100 LYS A O 1
ATOM 827 N N . SER A 1 101 ? -8.542 7.562 13.989 1.00 91.25 101 SER A N 1
ATOM 828 C CA . SER A 1 101 ? -8.259 6.136 14.189 1.00 91.25 101 SER A CA 1
ATOM 829 C C . SER A 1 101 ? -6.885 5.945 14.834 1.00 91.25 101 SER A C 1
ATOM 831 O O . SER A 1 101 ? -5.922 6.626 14.472 1.00 91.25 101 SER A O 1
ATOM 833 N N . LYS A 1 102 ? -6.805 5.024 15.797 1.00 91.56 102 LYS A N 1
ATOM 834 C CA . LYS A 1 102 ? -5.558 4.653 16.489 1.00 91.56 102 LYS A CA 1
ATOM 835 C C . LYS A 1 102 ? -4.981 3.326 16.005 1.00 91.56 102 LYS A C 1
ATOM 837 O O . LYS A 1 102 ? -3.776 3.138 16.090 1.00 91.56 102 LYS A O 1
ATOM 842 N N . LYS A 1 103 ? -5.841 2.462 15.465 1.00 93.94 103 LYS A N 1
ATOM 843 C CA . LYS A 1 103 ? -5.518 1.122 14.988 1.00 93.94 103 LYS A CA 1
ATOM 844 C C . LYS A 1 103 ? -6.189 0.874 13.642 1.00 93.94 103 LYS A C 1
ATOM 846 O O . LYS A 1 103 ? -7.304 1.358 13.424 1.00 93.94 103 LYS A O 1
ATOM 851 N N . ILE A 1 104 ? -5.516 0.141 12.766 1.00 92.69 104 ILE A N 1
ATOM 852 C CA . ILE A 1 104 ? -6.067 -0.408 11.531 1.00 92.69 104 ILE A CA 1
ATOM 853 C C . ILE A 1 104 ? -5.837 -1.918 11.495 1.00 92.69 104 ILE A C 1
ATOM 855 O O . ILE A 1 104 ? -4.825 -2.418 11.982 1.00 92.69 104 ILE A O 1
ATOM 859 N N . ALA A 1 105 ? -6.809 -2.623 10.930 1.00 90.25 105 ALA A N 1
ATOM 860 C CA . ALA A 1 105 ? -6.773 -4.056 10.722 1.00 90.25 105 ALA A CA 1
ATOM 861 C C . ALA A 1 105 ? -6.761 -4.347 9.218 1.00 90.25 105 ALA A C 1
ATOM 863 O O . ALA A 1 105 ? -7.599 -3.810 8.490 1.00 90.25 105 ALA A O 1
ATOM 864 N N . PHE A 1 106 ? -5.854 -5.209 8.766 1.00 88.19 106 PHE A N 1
ATOM 865 C CA . PHE A 1 106 ? -5.853 -5.748 7.408 1.00 88.19 106 PHE A CA 1
ATOM 866 C C . PHE A 1 106 ? -6.289 -7.204 7.432 1.00 88.19 106 PHE A C 1
ATOM 868 O O . PHE A 1 106 ? -5.924 -7.958 8.330 1.00 88.19 106 PHE A O 1
ATOM 875 N N . THR A 1 107 ? -7.051 -7.613 6.429 1.00 83.44 107 THR A N 1
ATOM 876 C CA . THR A 1 107 ? -7.403 -9.015 6.212 1.00 83.44 107 THR A CA 1
ATOM 877 C C . THR A 1 107 ? -6.554 -9.589 5.096 1.00 83.44 107 THR A C 1
ATOM 879 O O . THR A 1 107 ? -6.361 -8.945 4.066 1.00 83.44 107 THR A O 1
ATOM 882 N N . THR A 1 108 ? -6.082 -10.810 5.297 1.00 79.12 108 THR A N 1
ATOM 883 C CA . THR A 1 108 ? -5.400 -11.581 4.256 1.00 79.12 108 THR A CA 1
ATOM 884 C C . THR A 1 108 ? -6.376 -12.105 3.197 1.00 79.12 108 THR A C 1
ATOM 886 O O . THR A 1 108 ? -7.565 -12.288 3.461 1.00 79.12 108 THR A O 1
ATOM 889 N N . PHE A 1 109 ? -5.855 -12.364 2.002 1.00 73.38 109 PHE A N 1
ATOM 890 C CA . PHE A 1 109 ? -6.540 -12.973 0.861 1.00 73.38 109 PHE A CA 1
ATOM 891 C C . PHE A 1 109 ? -5.912 -14.338 0.554 1.00 73.38 109 PHE A C 1
ATOM 893 O O . PHE A 1 109 ? -4.745 -14.584 0.882 1.00 73.38 109 PHE A O 1
ATOM 900 N N . ASP A 1 110 ? -6.690 -15.231 -0.063 1.00 76.00 110 ASP A N 1
ATOM 901 C CA . ASP A 1 110 ? -6.324 -16.646 -0.197 1.00 76.00 110 ASP A CA 1
ATOM 902 C C . ASP A 1 110 ? -5.158 -16.907 -1.172 1.00 76.00 110 ASP A C 1
ATOM 904 O O . ASP A 1 110 ? -4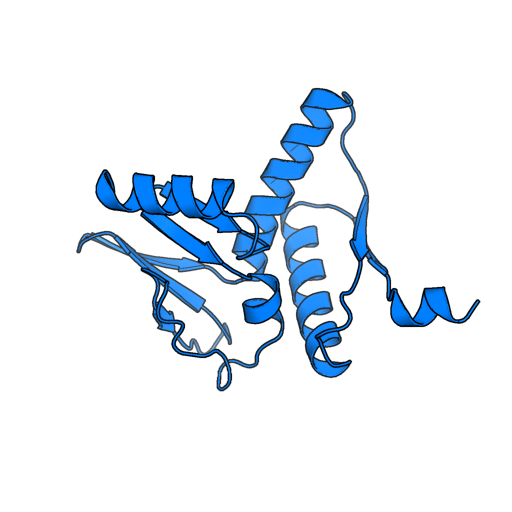.530 -17.965 -1.094 1.00 76.00 110 ASP A O 1
ATOM 908 N N . GLU A 1 111 ? -4.835 -15.929 -2.016 1.00 79.69 111 GLU A N 1
ATOM 909 C CA . GLU A 1 111 ? -3.921 -16.031 -3.160 1.00 79.69 111 GLU A CA 1
ATOM 910 C C . GLU A 1 111 ? -2.432 -16.072 -2.795 1.00 79.69 111 GLU A C 1
ATOM 912 O O . GLU A 1 111 ? -1.639 -16.619 -3.557 1.00 79.69 111 GLU A O 1
ATOM 917 N N . PHE A 1 112 ? -2.036 -15.534 -1.638 1.00 82.25 112 PHE A N 1
ATOM 918 C CA . PHE A 1 112 ? -0.630 -15.508 -1.222 1.00 82.25 112 PHE A CA 1
ATOM 919 C C . PHE A 1 112 ? -0.264 -16.696 -0.327 1.00 82.25 112 PHE A C 1
ATOM 921 O O . PHE A 1 112 ? -1.044 -17.148 0.524 1.00 82.25 112 PHE A O 1
ATOM 928 N N . SER A 1 113 ? 0.966 -17.170 -0.509 1.00 86.62 113 SER A N 1
ATOM 929 C CA . SER A 1 113 ? 1.649 -18.112 0.380 1.00 86.62 113 SER A CA 1
ATOM 930 C C . SER A 1 113 ? 2.017 -17.476 1.729 1.00 86.62 113 SER A C 1
ATOM 932 O O . SER A 1 113 ? 1.986 -16.255 1.892 1.00 86.62 113 SER A O 1
ATOM 934 N N . ASP A 1 114 ? 2.401 -18.300 2.710 1.00 85.50 114 ASP A N 1
ATOM 935 C CA . ASP A 1 114 ? 2.816 -17.819 4.038 1.00 85.50 114 ASP A CA 1
ATOM 936 C C . ASP A 1 114 ? 4.046 -16.897 3.964 1.00 85.50 114 ASP A C 1
ATOM 938 O O . ASP A 1 114 ? 4.130 -15.901 4.683 1.00 85.50 114 ASP A O 1
ATOM 942 N N . GLU A 1 115 ? 4.990 -17.195 3.068 1.00 87.50 115 GLU A N 1
ATOM 943 C CA . GLU A 1 115 ? 6.187 -16.375 2.86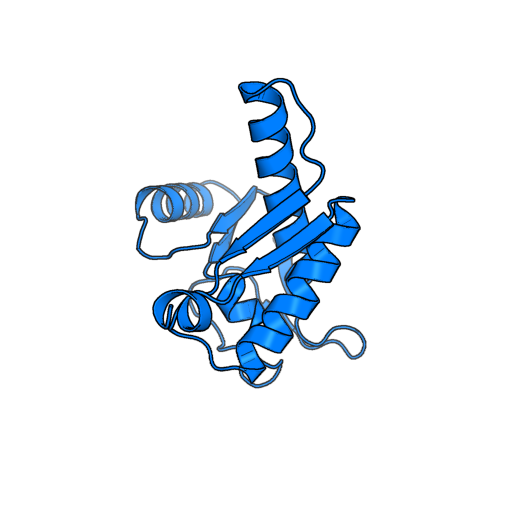4 1.00 87.50 115 GLU A CA 1
ATOM 944 C C . GLU A 1 115 ? 5.843 -15.014 2.240 1.00 87.50 115 GLU A C 1
ATOM 946 O O . GLU A 1 115 ? 6.328 -13.973 2.688 1.00 87.50 115 GLU A O 1
ATOM 951 N N . GLU A 1 116 ? 4.963 -15.011 1.238 1.00 87.69 116 GLU A N 1
ATOM 952 C CA . GLU A 1 116 ? 4.437 -13.794 0.620 1.00 87.69 116 GLU A CA 1
ATOM 953 C C . GLU A 1 116 ? 3.694 -12.928 1.644 1.00 87.69 116 GLU A C 1
ATOM 955 O O . GLU A 1 116 ? 3.939 -11.722 1.722 1.00 87.69 116 GLU A O 1
ATOM 960 N N . TRP A 1 117 ? 2.857 -13.532 2.493 1.00 89.69 117 TRP A N 1
ATOM 961 C CA . TRP A 1 117 ? 2.175 -12.813 3.571 1.00 89.69 117 TRP A CA 1
ATOM 962 C C . TRP A 1 117 ? 3.129 -12.260 4.619 1.00 89.69 117 TRP A C 1
ATOM 964 O O . TRP A 1 117 ? 2.903 -11.151 5.099 1.00 89.69 117 TRP A O 1
ATOM 974 N N . ASN A 1 118 ? 4.204 -12.973 4.957 1.00 88.25 118 ASN A N 1
ATOM 975 C CA . ASN A 1 118 ? 5.208 -12.451 5.878 1.00 88.25 118 ASN A CA 1
ATOM 976 C C . ASN A 1 118 ? 5.853 -11.166 5.327 1.00 88.25 118 ASN A C 1
ATOM 978 O O . ASN A 1 118 ? 5.954 -10.169 6.041 1.00 88.25 118 ASN A O 1
ATOM 982 N N . ARG A 1 119 ? 6.198 -11.146 4.032 1.00 88.19 119 ARG A N 1
ATOM 983 C CA . ARG A 1 119 ? 6.741 -9.949 3.362 1.00 88.19 119 ARG A CA 1
ATOM 984 C C . ARG A 1 119 ? 5.734 -8.802 3.329 1.00 88.19 119 ARG A C 1
ATOM 986 O O . ARG A 1 119 ? 6.085 -7.669 3.655 1.00 88.19 119 ARG A O 1
ATOM 993 N N . VAL A 1 120 ? 4.479 -9.090 2.978 1.00 89.50 120 VAL A N 1
ATOM 994 C CA . VAL A 1 120 ? 3.403 -8.089 2.994 1.00 89.50 120 VAL A CA 1
ATOM 995 C C . VAL A 1 120 ? 3.203 -7.532 4.403 1.00 89.50 120 VAL A C 1
ATOM 997 O O . VAL A 1 120 ? 3.082 -6.323 4.563 1.00 89.50 120 VAL A O 1
ATOM 1000 N N . ASN A 1 121 ? 3.208 -8.383 5.428 1.00 90.00 121 ASN A N 1
ATOM 1001 C CA . ASN A 1 121 ? 3.024 -7.974 6.817 1.00 90.00 121 ASN A CA 1
ATOM 1002 C C . ASN A 1 121 ? 4.145 -7.041 7.302 1.00 90.00 121 ASN A C 1
ATOM 1004 O O . ASN A 1 121 ? 3.859 -6.033 7.950 1.00 90.00 121 ASN A O 1
ATOM 1008 N N . MET A 1 122 ? 5.403 -7.327 6.946 1.00 90.38 122 MET A N 1
ATOM 1009 C CA . MET A 1 122 ? 6.531 -6.433 7.242 1.00 90.38 122 MET A CA 1
ATOM 1010 C C . MET A 1 122 ? 6.321 -5.048 6.610 1.00 90.38 122 MET A C 1
ATOM 1012 O O . MET A 1 122 ? 6.292 -4.047 7.324 1.00 90.38 122 MET A O 1
ATOM 1016 N N . LYS A 1 123 ? 6.030 -4.992 5.303 1.00 91.62 123 LYS A N 1
ATOM 1017 C CA . LYS A 1 123 ? 5.814 -3.729 4.571 1.00 91.62 123 LYS A CA 1
ATOM 1018 C C . LYS A 1 123 ? 4.576 -2.957 5.047 1.00 91.62 123 LYS A C 1
ATOM 1020 O O . LYS A 1 123 ? 4.583 -1.729 5.109 1.00 91.62 123 LYS A O 1
ATOM 1025 N N . LEU A 1 124 ? 3.499 -3.652 5.422 1.00 92.81 124 LEU A N 1
ATOM 1026 C CA . LEU A 1 124 ? 2.314 -3.028 6.024 1.00 92.81 124 LEU A CA 1
ATOM 1027 C C . LEU A 1 124 ? 2.624 -2.406 7.383 1.00 92.81 124 LEU A C 1
ATOM 1029 O O . LEU A 1 124 ? 2.104 -1.333 7.696 1.00 92.81 124 LEU A O 1
ATOM 1033 N N . THR A 1 125 ? 3.457 -3.070 8.183 1.00 92.62 125 THR A N 1
ATOM 1034 C CA . THR A 1 125 ? 3.884 -2.561 9.488 1.00 92.62 125 THR A CA 1
ATOM 1035 C C . THR A 1 125 ? 4.690 -1.277 9.310 1.00 92.62 125 THR A C 1
ATOM 1037 O O . THR A 1 125 ? 4.325 -0.257 9.891 1.00 92.62 125 THR A O 1
ATOM 1040 N N . GLU A 1 126 ? 5.675 -1.275 8.410 1.00 93.88 126 GLU A N 1
ATOM 1041 C CA . GLU A 1 126 ? 6.469 -0.086 8.060 1.00 93.88 126 GLU A CA 1
ATOM 1042 C C . GLU A 1 126 ? 5.583 1.070 7.563 1.00 93.88 126 GLU A C 1
ATOM 1044 O O . GLU A 1 126 ? 5.684 2.205 8.037 1.00 93.88 126 GLU A O 1
ATOM 1049 N N . ALA A 1 127 ? 4.632 0.790 6.666 1.00 94.56 127 ALA A N 1
ATOM 1050 C CA . ALA A 1 127 ? 3.688 1.794 6.178 1.00 94.56 127 ALA A CA 1
ATOM 1051 C C . ALA A 1 127 ? 2.826 2.395 7.306 1.00 94.56 127 ALA A C 1
ATOM 1053 O O . ALA A 1 127 ? 2.558 3.603 7.329 1.00 94.56 127 ALA A O 1
ATOM 1054 N N . CYS A 1 128 ? 2.385 1.563 8.254 1.00 95.06 128 CYS A N 1
ATOM 1055 C CA . CYS A 1 128 ? 1.614 1.999 9.417 1.00 95.06 128 CYS A CA 1
ATOM 1056 C C . CYS A 1 128 ? 2.444 2.860 10.377 1.00 95.06 128 CYS A C 1
ATOM 1058 O O . CYS A 1 128 ? 1.946 3.874 10.880 1.00 95.06 128 CYS A O 1
ATOM 1060 N N . GLU A 1 129 ? 3.718 2.520 10.578 1.00 95.62 129 GLU A N 1
ATOM 1061 C CA . GLU A 1 129 ? 4.658 3.322 11.363 1.00 95.62 129 GLU A CA 1
ATOM 1062 C C . GLU A 1 129 ? 4.840 4.721 10.762 1.00 95.62 129 GLU A C 1
ATOM 1064 O O . GLU A 1 129 ? 4.728 5.721 11.482 1.00 95.62 129 GLU A O 1
ATOM 1069 N N . MET A 1 130 ? 4.994 4.823 9.434 1.00 95.69 130 MET A N 1
ATOM 1070 C CA . MET A 1 130 ? 5.119 6.110 8.732 1.00 95.69 130 MET A CA 1
ATOM 1071 C C . MET A 1 130 ? 3.925 7.046 8.988 1.00 95.69 130 MET A C 1
ATOM 1073 O O . MET A 1 130 ? 4.089 8.269 9.074 1.00 95.69 130 MET A O 1
ATOM 1077 N N . VAL A 1 131 ? 2.714 6.499 9.145 1.00 95.50 131 VAL A N 1
ATOM 1078 C CA . VAL A 1 131 ? 1.498 7.280 9.446 1.00 95.50 131 VAL A CA 1
ATOM 1079 C C . VAL A 1 131 ? 1.123 7.306 10.930 1.00 95.50 131 VAL A C 1
ATOM 1081 O O . VAL A 1 131 ? 0.140 7.960 11.297 1.00 95.50 131 VAL A O 1
ATOM 1084 N N . LYS A 1 132 ? 1.930 6.678 11.794 1.00 95.69 132 LYS A N 1
ATOM 1085 C CA . LYS A 1 132 ? 1.741 6.594 13.249 1.00 95.69 132 LYS A CA 1
ATOM 1086 C C . LYS A 1 132 ? 0.384 5.994 13.632 1.00 95.69 132 LYS A C 1
ATOM 1088 O O . LYS A 1 132 ? -0.371 6.608 14.396 1.00 95.69 132 LYS A O 1
ATOM 1093 N N . ILE A 1 133 ? 0.069 4.827 13.071 1.00 95.31 133 ILE A N 1
ATOM 1094 C CA . ILE A 1 133 ? -1.108 4.025 13.423 1.00 95.31 133 ILE A CA 1
ATOM 1095 C C . ILE A 1 133 ? -0.689 2.615 13.844 1.00 95.31 133 ILE A C 1
ATOM 1097 O O . ILE A 1 133 ? 0.248 2.059 13.283 1.00 95.31 133 ILE A O 1
ATOM 1101 N N . GLU A 1 134 ? -1.376 2.035 14.826 1.00 94.12 134 GLU A N 1
ATOM 1102 C CA . GLU A 1 134 ? -1.181 0.626 15.180 1.00 94.12 134 GLU A CA 1
ATOM 1103 C C . GLU A 1 134 ? -1.701 -0.276 14.051 1.00 94.12 134 GLU A C 1
ATOM 1105 O O . GLU A 1 134 ? -2.780 -0.030 13.504 1.00 94.12 134 GLU A O 1
ATOM 1110 N N . CYS A 1 135 ? -0.948 -1.324 13.722 1.00 93.94 135 CYS A N 1
ATOM 1111 C CA . CYS A 1 135 ? -1.263 -2.274 12.657 1.00 93.94 135 CYS A CA 1
ATOM 1112 C C . CYS A 1 135 ? -1.592 -3.648 13.241 1.00 93.94 135 CYS A C 1
ATOM 1114 O O . CYS A 1 135 ? -0.922 -4.114 14.162 1.00 93.94 135 CYS A O 1
ATOM 1116 N N . GLU A 1 136 ? -2.599 -4.313 12.687 1.00 90.56 136 GLU A N 1
ATOM 1117 C CA . GLU A 1 136 ? -2.891 -5.718 12.953 1.00 90.56 136 GLU A CA 1
ATOM 1118 C C . GLU A 1 136 ? -3.292 -6.416 11.652 1.00 90.56 136 GLU A C 1
ATOM 1120 O O . GLU A 1 136 ? -4.092 -5.886 10.881 1.00 90.56 136 GLU A O 1
ATOM 1125 N N . VAL A 1 137 ? -2.745 -7.604 11.394 1.00 86.56 137 VAL A N 1
ATOM 1126 C CA . VAL A 1 137 ? -3.057 -8.394 10.195 1.00 86.56 137 VAL A CA 1
ATOM 1127 C C . VAL A 1 137 ? -3.752 -9.687 10.607 1.00 86.56 137 VAL A C 1
ATOM 1129 O O . VAL A 1 137 ? -3.229 -10.466 11.402 1.00 86.56 137 VAL A O 1
ATOM 1132 N N . PHE A 1 138 ? -4.943 -9.913 10.056 1.00 83.81 138 PHE A N 1
ATOM 1133 C CA . PHE A 1 138 ? -5.800 -11.055 10.344 1.00 83.81 138 PHE A CA 1
ATOM 1134 C C . PHE A 1 138 ? -5.752 -12.089 9.220 1.00 83.81 138 PHE A C 1
ATOM 1136 O O . PHE A 1 138 ? -6.106 -11.823 8.066 1.00 83.81 138 PHE A O 1
ATOM 1143 N N . ASP A 1 139 ? -5.368 -13.309 9.585 1.00 79.50 139 ASP A N 1
ATOM 1144 C CA . ASP A 1 139 ? -5.389 -14.461 8.693 1.00 79.50 139 ASP A CA 1
ATOM 1145 C C . ASP A 1 139 ? -6.812 -15.039 8.574 1.00 79.50 139 ASP A C 1
ATOM 1147 O O . ASP A 1 139 ? -7.280 -15.747 9.472 1.00 79.50 139 ASP A O 1
ATOM 1151 N N . LEU A 1 140 ? -7.512 -14.754 7.469 1.00 72.56 140 LEU A N 1
ATOM 1152 C CA . LEU A 1 140 ? -8.877 -15.242 7.261 1.00 72.56 140 LEU A CA 1
ATOM 1153 C C . LEU A 1 140 ? -8.929 -16.772 7.108 1.00 72.56 140 LEU A C 1
ATOM 1155 O O . LEU A 1 140 ? -9.940 -17.374 7.485 1.00 72.56 140 LEU A O 1
ATOM 1159 N N . LYS A 1 141 ? -7.851 -17.428 6.642 1.00 69.81 141 LYS A N 1
ATOM 1160 C CA . LYS A 1 141 ? -7.779 -18.901 6.553 1.00 69.81 141 LYS A CA 1
ATOM 1161 C C . LYS A 1 141 ? -7.819 -19.536 7.939 1.00 69.81 141 LYS A C 1
ATOM 1163 O O . LYS A 1 141 ? -8.399 -20.609 8.106 1.00 69.81 141 LYS A O 1
ATOM 1168 N N . LYS A 1 142 ? -7.222 -18.876 8.937 1.00 66.94 142 LYS A N 1
ATOM 1169 C CA . LYS A 1 142 ? -7.222 -19.341 10.333 1.00 66.94 142 LYS A CA 1
ATOM 1170 C C . LYS A 1 142 ? -8.560 -19.099 11.028 1.00 66.94 142 LYS A C 1
ATOM 1172 O O . LYS A 1 142 ? -8.971 -19.938 11.822 1.00 66.94 142 LYS A O 1
ATOM 1177 N N . VAL A 1 143 ? -9.267 -18.017 10.690 1.00 65.62 143 VAL A N 1
ATOM 1178 C CA . VAL A 1 143 ? -10.588 -17.705 11.271 1.00 65.62 143 VAL A CA 1
ATOM 1179 C C . VAL A 1 143 ? -11.682 -18.656 10.765 1.00 65.62 143 VAL A C 1
ATOM 1181 O O . VAL A 1 143 ? -12.542 -19.044 11.543 1.00 65.62 143 VAL A O 1
ATOM 1184 N N . ARG A 1 144 ? -11.636 -19.100 9.499 1.00 57.97 144 ARG A N 1
ATOM 1185 C CA . ARG A 1 144 ? -12.641 -20.019 8.912 1.00 57.97 144 ARG A CA 1
ATOM 1186 C C . ARG A 1 144 ? -12.639 -21.450 9.483 1.00 57.97 144 ARG A C 1
ATOM 1188 O O . ARG A 1 144 ? -13.524 -22.224 9.137 1.00 57.97 144 ARG A O 1
ATOM 1195 N N . LYS A 1 145 ? -11.642 -21.830 10.293 1.00 52.94 145 LYS A N 1
ATOM 1196 C CA . LYS A 1 145 ? -11.535 -23.167 10.915 1.00 52.94 145 LYS A CA 1
ATOM 1197 C C . LYS A 1 145 ? -12.150 -23.250 12.325 1.00 52.94 145 LYS A C 1
ATOM 1199 O O . LYS A 1 145 ? -12.025 -24.300 12.953 1.00 52.94 145 LYS A O 1
ATOM 1204 N N . LEU A 1 146 ? -12.760 -22.165 12.810 1.00 47.00 146 LEU A N 1
ATOM 1205 C CA . LEU A 1 146 ? -13.524 -22.086 14.063 1.00 47.00 146 LEU A CA 1
ATOM 1206 C C . LEU A 1 146 ? -15.022 -22.243 13.785 1.00 47.00 146 LEU A C 1
ATOM 1208 O O . LEU A 1 146 ? -15.689 -22.885 14.624 1.00 47.00 146 LEU A O 1
#

Foldseek 3Di:
DAEAEEQDPPPVVSVVVQVVVVVPDQYWYHYNLLVVQLDFLVPPPPPPPTCWDWDDDPVARTWTWHDPPPDDTDIDHSLCVLLVVVLVVQVVCCVVVVDGAQADEAEDDPPDDPSSVVSSVVSPCSSCVSNNHHYHYDYVVVVVVD

Organism: NCBI:txid227884

Secondary structure (DSSP, 8-state):
-EEEE-S-TT-HHHHHHHHHHHTTS-EEEE--HHHHHHS-TTTS---TT-SEEEE--SS-SSEEEEE-TTS-EEEE-HHHHHHHHHHHHHHHHHHHHSS---EEEEE--TTS-HHHHHHHHHHHHHHHHHHT-EEEEE-HHHHTT-

pLDDT: mean 74.91, std 15.09, range [38.09, 95.69]